Protein AF-A0A9Q9I0Q2-F1 (afdb_monomer_lite)

Structure (mmCIF, N/CA/C/O backbone):
data_AF-A0A9Q9I0Q2-F1
#
_entry.id   AF-A0A9Q9I0Q2-F1
#
loop_
_atom_site.group_PDB
_atom_site.id
_atom_site.type_symbol
_atom_site.label_atom_id
_atom_site.label_alt_id
_atom_site.label_comp_id
_atom_site.label_asym_id
_atom_site.label_entity_id
_atom_site.label_seq_id
_atom_site.pdbx_PDB_ins_code
_atom_site.Cartn_x
_atom_site.Cartn_y
_atom_site.Cartn_z
_atom_site.occupancy
_atom_site.B_iso_or_equiv
_atom_site.auth_seq_id
_atom_site.auth_comp_id
_atom_site.auth_asym_id
_atom_site.auth_atom_id
_atom_site.pdbx_PDB_model_num
ATOM 1 N N . MET A 1 1 ? 4.842 -18.298 -15.351 1.00 57.03 1 MET A N 1
ATOM 2 C CA . MET A 1 1 ? 4.291 -18.241 -13.976 1.00 57.03 1 MET A CA 1
ATOM 3 C C . MET A 1 1 ? 4.442 -16.810 -13.476 1.00 57.03 1 MET A C 1
ATOM 5 O O . MET A 1 1 ? 5.465 -16.212 -13.787 1.00 57.03 1 MET A O 1
ATOM 9 N N . ARG A 1 2 ? 3.442 -16.231 -12.791 1.00 76.50 2 ARG A N 1
ATOM 10 C CA . ARG A 1 2 ? 3.609 -14.903 -12.161 1.00 76.50 2 ARG A CA 1
ATOM 11 C C . ARG A 1 2 ? 4.652 -15.011 -11.047 1.00 76.50 2 ARG A C 1
ATOM 13 O O . ARG A 1 2 ? 4.673 -16.031 -10.360 1.00 76.50 2 ARG A O 1
ATOM 20 N N . LYS A 1 3 ? 5.498 -13.986 -10.894 1.00 91.19 3 LYS A N 1
ATOM 21 C CA . LYS A 1 3 ? 6.438 -13.881 -9.767 1.00 91.19 3 LYS A CA 1
ATOM 22 C C . LYS A 1 3 ? 5.628 -13.960 -8.468 1.00 91.19 3 LYS A C 1
ATOM 24 O O . LYS A 1 3 ? 4.573 -13.330 -8.373 1.00 91.19 3 LYS A O 1
ATOM 29 N N . GLN A 1 4 ? 6.113 -14.753 -7.520 1.00 93.31 4 GLN A N 1
ATOM 30 C CA . GLN A 1 4 ? 5.549 -14.907 -6.180 1.00 93.31 4 GLN A CA 1
ATOM 31 C C . GLN A 1 4 ? 6.566 -14.397 -5.162 1.00 93.31 4 GLN A C 1
ATOM 33 O O . GLN A 1 4 ? 7.770 -14.448 -5.425 1.00 93.31 4 GLN A O 1
ATOM 38 N N . ASP A 1 5 ? 6.081 -13.923 -4.027 1.00 95.50 5 ASP A N 1
ATOM 39 C CA . ASP A 1 5 ? 6.888 -13.521 -2.880 1.00 95.50 5 ASP A CA 1
ATOM 40 C C . ASP A 1 5 ? 6.162 -13.885 -1.579 1.00 95.50 5 ASP A C 1
ATOM 42 O O . ASP A 1 5 ? 4.994 -14.283 -1.601 1.00 95.50 5 ASP A O 1
ATOM 46 N N . ARG A 1 6 ? 6.855 -13.753 -0.448 1.00 96.19 6 ARG A N 1
ATOM 47 C CA . ARG A 1 6 ? 6.285 -14.002 0.874 1.00 96.19 6 ARG A CA 1
ATOM 48 C C . ARG A 1 6 ? 6.742 -12.945 1.869 1.00 96.19 6 ARG A C 1
ATOM 50 O O . ARG A 1 6 ? 7.938 -12.792 2.110 1.00 96.19 6 ARG A O 1
ATOM 57 N N . LEU A 1 7 ? 5.792 -12.264 2.508 1.00 96.69 7 LEU A N 1
ATOM 58 C CA . LEU A 1 7 ? 6.070 -11.229 3.506 1.00 96.69 7 LEU A CA 1
ATOM 59 C C . LEU A 1 7 ? 5.149 -11.392 4.720 1.00 96.69 7 LEU A C 1
ATOM 61 O O . LEU A 1 7 ? 3.954 -11.616 4.578 1.00 96.69 7 LEU A O 1
ATOM 65 N N . LEU A 1 8 ? 5.720 -11.313 5.928 1.00 95.62 8 LEU A N 1
ATOM 66 C CA . LEU A 1 8 ? 4.997 -11.487 7.201 1.00 95.62 8 LEU A CA 1
ATOM 67 C C . LEU A 1 8 ? 4.159 -12.781 7.285 1.00 95.62 8 LEU A C 1
ATOM 69 O O . LEU A 1 8 ? 3.145 -12.837 7.971 1.00 95.62 8 LEU A O 1
ATOM 73 N N . GLY A 1 9 ? 4.604 -13.840 6.604 1.00 94.94 9 GLY A N 1
ATOM 74 C CA . GLY A 1 9 ? 3.936 -15.143 6.596 1.00 94.94 9 GLY A CA 1
ATOM 75 C C . GLY A 1 9 ? 2.872 -15.315 5.511 1.00 94.94 9 GLY A C 1
ATOM 76 O O . GLY A 1 9 ? 2.485 -16.460 5.277 1.00 94.94 9 GLY A O 1
ATOM 77 N N . GLU A 1 10 ? 2.492 -14.244 4.813 1.00 96.94 10 GLU A N 1
ATOM 78 C CA . GLU A 1 10 ? 1.520 -14.227 3.717 1.00 96.94 10 GLU A CA 1
ATOM 79 C C . GLU A 1 10 ? 2.211 -14.384 2.361 1.00 96.94 10 GLU A C 1
ATOM 81 O O . GLU A 1 10 ? 3.231 -13.741 2.099 1.00 96.94 10 GLU A O 1
ATOM 86 N N . ASP A 1 11 ? 1.637 -15.215 1.493 1.00 97.38 11 ASP A N 1
ATOM 87 C CA . ASP A 1 11 ? 2.078 -15.348 0.106 1.00 97.38 11 ASP A CA 1
ATOM 88 C C . ASP A 1 11 ? 1.411 -14.274 -0.762 1.00 97.38 11 ASP A C 1
ATOM 90 O O . ASP A 1 11 ? 0.223 -13.972 -0.603 1.00 97.38 11 ASP A O 1
ATOM 94 N N . CYS A 1 12 ? 2.160 -13.718 -1.712 1.00 97.81 12 CYS A N 1
ATOM 95 C CA . CYS A 1 12 ? 1.640 -12.737 -2.652 1.00 97.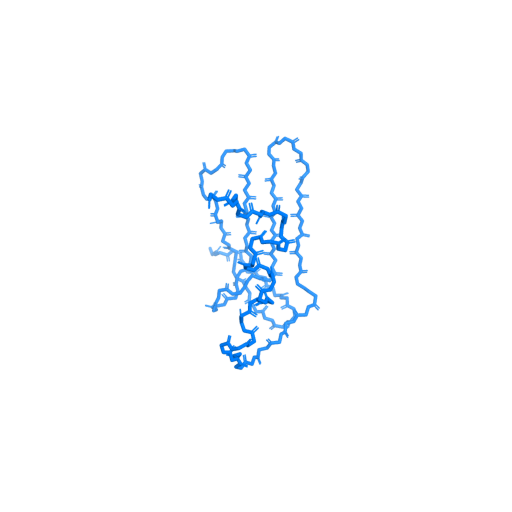81 12 CYS A CA 1
ATOM 96 C C . CYS A 1 12 ? 2.153 -12.957 -4.075 1.00 97.81 12 CYS A C 1
ATOM 98 O O . CYS A 1 12 ? 3.282 -13.392 -4.303 1.00 97.81 12 CYS A O 1
ATOM 100 N N . ALA A 1 13 ? 1.311 -12.609 -5.047 1.00 98.19 13 ALA A N 1
ATOM 101 C CA . ALA A 1 13 ? 1.640 -12.647 -6.464 1.00 98.19 13 ALA A CA 1
ATOM 102 C C . ALA A 1 13 ? 1.818 -11.228 -7.004 1.00 98.19 13 ALA A C 1
ATOM 104 O O . ALA A 1 13 ? 1.100 -10.313 -6.608 1.00 98.19 13 ALA A O 1
ATOM 105 N N . TRP A 1 14 ? 2.740 -11.053 -7.946 1.00 97.69 14 TRP A N 1
ATOM 106 C CA . TRP A 1 14 ? 3.015 -9.747 -8.540 1.00 97.69 14 TRP A CA 1
ATOM 107 C C . TRP A 1 14 ? 2.053 -9.390 -9.679 1.00 97.69 14 TRP A C 1
ATOM 109 O O . TRP A 1 14 ? 1.791 -10.205 -10.573 1.00 97.69 14 TRP A O 1
ATOM 119 N N . TYR A 1 15 ? 1.591 -8.139 -9.675 1.00 96.62 15 TYR A N 1
ATOM 120 C CA . TYR A 1 15 ? 0.676 -7.558 -10.654 1.00 96.62 15 TYR A CA 1
ATOM 121 C C . TYR A 1 15 ? 1.163 -6.187 -11.113 1.00 96.62 15 TYR A C 1
ATOM 123 O O . TYR A 1 15 ? 1.480 -5.336 -10.285 1.00 96.62 15 TYR A O 1
ATOM 131 N N . ASN A 1 16 ? 1.141 -5.953 -12.427 1.00 95.38 16 ASN A N 1
ATOM 132 C CA . ASN A 1 16 ? 1.261 -4.605 -12.973 1.00 95.38 16 ASN A CA 1
ATOM 133 C C . ASN A 1 16 ? -0.089 -3.895 -12.837 1.00 95.38 16 ASN A C 1
ATOM 135 O O . ASN A 1 16 ? -1.089 -4.358 -13.392 1.00 95.38 16 ASN A O 1
ATOM 139 N N . ARG A 1 17 ? -0.127 -2.802 -12.074 1.00 95.19 17 ARG A N 1
ATOM 140 C CA . ARG A 1 17 ? -1.340 -2.004 -11.836 1.00 95.19 17 ARG A CA 1
ATOM 141 C C . ARG A 1 17 ? -1.521 -0.880 -12.841 1.00 95.19 17 ARG A C 1
ATOM 143 O O . ARG A 1 17 ? -2.610 -0.323 -12.929 1.00 95.19 17 ARG A O 1
ATOM 150 N N . THR A 1 18 ? -0.476 -0.581 -13.596 1.00 94.75 18 THR A N 1
ATOM 151 C CA . THR A 1 18 ? -0.438 0.451 -14.627 1.00 94.75 18 THR A CA 1
ATOM 152 C C . THR A 1 18 ? 0.130 -0.154 -15.913 1.00 94.75 18 THR A C 1
ATOM 154 O O . THR A 1 18 ? 1.213 0.244 -16.357 1.00 94.75 18 THR A O 1
ATOM 157 N N . PRO A 1 19 ? -0.537 -1.174 -16.492 1.00 93.19 19 PRO A N 1
ATOM 158 C CA . PRO A 1 19 ? -0.128 -1.688 -17.791 1.00 93.19 19 PRO A CA 1
ATOM 159 C C . PRO A 1 19 ? -0.149 -0.551 -18.819 1.00 93.19 19 PRO A C 1
ATOM 161 O O . PRO A 1 19 ? -0.967 0.362 -18.722 1.00 93.19 19 PRO A O 1
ATOM 164 N N . ASP A 1 20 ? 0.788 -0.597 -19.764 1.00 92.00 20 ASP A N 1
ATOM 165 C CA . ASP A 1 20 ? 0.927 0.366 -20.867 1.00 92.00 20 ASP A CA 1
ATOM 166 C C . ASP A 1 20 ? 1.261 1.813 -20.455 1.00 92.00 20 ASP A C 1
ATOM 168 O O . ASP A 1 20 ? 1.314 2.709 -21.299 1.00 92.00 20 ASP A O 1
ATOM 172 N N . SER A 1 21 ? 1.543 2.053 -19.173 1.00 91.31 21 SER A N 1
ATOM 173 C CA . SER A 1 21 ? 2.047 3.343 -18.705 1.00 91.31 21 SER A CA 1
ATOM 174 C C . SER A 1 21 ? 3.505 3.541 -19.135 1.00 91.31 21 SER A C 1
ATOM 176 O O . SER A 1 21 ? 4.353 2.682 -18.890 1.00 91.31 21 SER A O 1
ATOM 178 N N . ALA A 1 22 ? 3.788 4.668 -19.794 1.00 86.38 22 ALA A N 1
ATOM 179 C CA . ALA A 1 22 ? 5.088 4.940 -20.413 1.00 86.38 22 ALA A CA 1
ATOM 180 C C . ALA A 1 22 ? 6.102 5.584 -19.454 1.00 86.38 22 ALA A C 1
ATOM 182 O O . ALA A 1 22 ? 7.264 5.189 -19.429 1.00 86.38 22 ALA A O 1
ATOM 183 N N . ASP A 1 23 ? 5.653 6.547 -18.647 1.00 89.38 23 ASP A N 1
ATOM 184 C CA . ASP A 1 23 ? 6.548 7.445 -17.899 1.00 89.38 23 ASP A CA 1
ATOM 185 C C . ASP A 1 23 ? 6.571 7.184 -16.390 1.00 89.38 23 ASP A C 1
ATOM 187 O O . ASP A 1 23 ? 7.292 7.848 -15.650 1.00 89.38 23 ASP A O 1
ATOM 191 N N . ALA A 1 24 ? 5.772 6.236 -15.914 1.00 92.25 24 ALA A N 1
ATOM 192 C CA . ALA A 1 24 ? 5.742 5.807 -14.523 1.00 92.25 24 ALA A CA 1
ATOM 193 C C . ALA A 1 24 ? 5.048 4.454 -14.419 1.00 92.25 24 ALA A C 1
ATOM 195 O O . ALA A 1 24 ? 4.352 4.034 -15.347 1.00 92.25 24 ALA A O 1
ATOM 196 N N . GLY A 1 25 ? 5.145 3.806 -13.268 1.00 94.56 25 GLY A N 1
ATOM 197 C CA . GLY A 1 25 ? 4.224 2.725 -12.984 1.00 94.56 25 GLY A CA 1
ATOM 198 C C . GLY A 1 25 ? 4.289 2.161 -11.584 1.00 94.56 25 GLY A C 1
ATOM 199 O O . GLY A 1 25 ? 5.028 2.639 -10.723 1.00 94.56 25 GLY A O 1
ATOM 200 N N . LEU A 1 26 ? 3.435 1.161 -11.383 1.00 95.75 26 LEU A N 1
ATOM 201 C CA . LEU A 1 26 ? 3.209 0.492 -10.116 1.00 95.75 26 LEU A CA 1
ATOM 202 C C . LEU A 1 26 ? 3.118 -1.025 -10.315 1.00 95.75 26 LEU A C 1
ATOM 204 O O . LEU A 1 26 ? 2.217 -1.539 -10.987 1.00 95.75 26 LEU A O 1
ATOM 208 N N . MET A 1 27 ? 4.027 -1.741 -9.662 1.00 96.88 27 MET A N 1
ATOM 209 C CA . MET A 1 27 ? 3.967 -3.182 -9.466 1.00 96.88 27 MET A CA 1
ATOM 210 C C . MET A 1 27 ? 3.561 -3.451 -8.020 1.00 96.88 27 MET A C 1
ATOM 212 O O . MET A 1 27 ? 4.147 -2.889 -7.101 1.00 96.88 27 MET A O 1
ATOM 216 N N . GLN A 1 28 ? 2.583 -4.329 -7.809 1.00 97.81 28 GLN A N 1
ATOM 217 C CA . GLN A 1 28 ? 2.147 -4.708 -6.464 1.00 97.81 28 GLN A CA 1
ATOM 218 C C . GLN A 1 28 ? 2.231 -6.209 -6.255 1.00 97.81 28 GLN A C 1
ATOM 220 O O . GLN A 1 28 ? 1.785 -6.981 -7.108 1.00 97.81 28 GLN A O 1
ATOM 225 N N . CYS A 1 29 ? 2.734 -6.617 -5.095 1.00 98.19 29 CYS A N 1
ATOM 226 C CA . CYS A 1 29 ? 2.616 -7.984 -4.612 1.00 98.19 29 CYS A CA 1
ATOM 227 C C . CYS A 1 29 ? 1.348 -8.106 -3.764 1.00 98.19 29 CYS A C 1
ATOM 229 O O . CYS A 1 29 ? 1.301 -7.597 -2.645 1.00 98.19 29 CYS A O 1
ATOM 231 N N . LEU A 1 30 ? 0.315 -8.754 -4.306 1.00 98.06 30 LEU A N 1
ATOM 232 C CA . LEU A 1 30 ? -0.999 -8.875 -3.672 1.00 98.06 30 LEU A CA 1
ATOM 233 C C . LEU A 1 30 ? -1.218 -10.278 -3.106 1.00 98.06 30 LEU A C 1
ATOM 235 O O . LEU A 1 30 ? -0.944 -11.268 -3.794 1.00 98.06 30 LEU A O 1
ATOM 239 N N . THR A 1 31 ? -1.760 -10.360 -1.892 1.00 97.50 31 THR A N 1
ATOM 240 C CA . THR A 1 31 ? -2.302 -11.606 -1.332 1.00 97.50 31 THR A CA 1
ATOM 241 C C . THR A 1 31 ? -3.466 -12.133 -2.181 1.00 97.50 31 THR A C 1
ATOM 243 O O . THR A 1 31 ? -3.998 -11.437 -3.052 1.00 97.50 31 THR A O 1
ATOM 246 N N . SER A 1 32 ? -3.905 -13.369 -1.925 1.00 96.06 32 SER A N 1
ATOM 247 C CA . SER A 1 32 ? -5.037 -13.980 -2.642 1.00 96.06 32 SER A CA 1
ATOM 248 C C . SER A 1 32 ? -6.352 -13.200 -2.502 1.00 96.06 32 SER A C 1
ATOM 250 O O . SER A 1 32 ? -7.189 -13.262 -3.400 1.00 96.06 32 SER A O 1
ATOM 252 N N . ASP A 1 33 ? -6.514 -12.447 -1.413 1.00 95.62 33 ASP A N 1
ATOM 253 C CA . ASP A 1 33 ? -7.651 -11.566 -1.138 1.00 95.62 33 ASP A CA 1
ATOM 254 C C . ASP A 1 33 ? -7.411 -10.093 -1.517 1.00 95.62 33 ASP A C 1
ATOM 256 O O . ASP A 1 33 ? -8.272 -9.247 -1.288 1.00 95.62 33 ASP A O 1
ATOM 260 N N . GLY A 1 34 ? -6.276 -9.785 -2.154 1.00 95.69 34 GLY A N 1
ATOM 261 C CA . GLY A 1 34 ? -6.023 -8.488 -2.783 1.00 95.69 34 GLY A CA 1
ATOM 262 C C . GLY A 1 34 ? -5.342 -7.437 -1.903 1.00 95.69 34 GLY A C 1
ATOM 263 O O . GLY A 1 34 ? -5.307 -6.272 -2.296 1.00 95.69 34 GLY A O 1
ATOM 264 N N . ILE A 1 35 ? -4.784 -7.815 -0.751 1.00 96.00 35 ILE A N 1
ATOM 265 C CA . ILE A 1 35 ? -4.043 -6.904 0.130 1.00 96.00 35 ILE A CA 1
ATOM 266 C C . ILE A 1 35 ? -2.619 -6.712 -0.425 1.00 96.00 35 ILE A C 1
ATOM 268 O O . ILE A 1 35 ? -1.916 -7.707 -0.623 1.00 96.00 35 ILE A O 1
ATOM 272 N N . PRO A 1 36 ? -2.160 -5.471 -0.674 1.00 97.06 36 PRO A N 1
ATOM 273 C CA . PRO A 1 36 ? -0.787 -5.213 -1.092 1.00 97.06 36 PRO A CA 1
ATOM 274 C C . PRO A 1 36 ? 0.187 -5.391 0.073 1.00 97.06 36 PRO A C 1
ATOM 276 O O . PRO A 1 36 ? 0.053 -4.761 1.120 1.00 97.06 36 PRO A O 1
ATOM 279 N N . LEU A 1 37 ? 1.181 -6.260 -0.116 1.00 98.12 37 LEU A N 1
ATOM 280 C CA . LEU A 1 37 ? 2.278 -6.456 0.834 1.00 98.12 37 LEU A CA 1
ATOM 281 C C . LEU A 1 37 ? 3.509 -5.620 0.463 1.00 98.12 37 LEU A C 1
ATOM 283 O O . LEU A 1 37 ? 4.257 -5.184 1.342 1.00 98.12 37 LEU A O 1
ATOM 287 N N . ILE A 1 38 ? 3.728 -5.433 -0.841 1.00 98.25 38 ILE A N 1
ATOM 288 C CA . ILE A 1 38 ? 4.856 -4.694 -1.408 1.00 98.25 38 ILE A CA 1
ATOM 289 C C . ILE A 1 38 ? 4.351 -3.869 -2.586 1.00 98.25 38 ILE A C 1
ATOM 291 O O . ILE A 1 38 ? 3.725 -4.435 -3.486 1.00 98.25 38 ILE A O 1
ATOM 295 N N . ASP A 1 39 ? 4.703 -2.588 -2.596 1.00 97.88 39 ASP A N 1
ATOM 296 C CA . ASP A 1 39 ? 4.517 -1.688 -3.728 1.00 97.88 39 ASP A CA 1
ATOM 297 C C . ASP A 1 39 ? 5.888 -1.279 -4.272 1.00 97.88 39 ASP A C 1
ATOM 299 O O . ASP A 1 39 ? 6.748 -0.804 -3.530 1.00 97.88 39 ASP A O 1
ATOM 303 N N . GLU A 1 40 ? 6.097 -1.479 -5.570 1.00 96.62 40 GLU A N 1
ATOM 304 C CA . GLU A 1 40 ? 7.261 -0.997 -6.312 1.00 96.62 40 GLU A CA 1
ATOM 305 C C . GLU A 1 40 ? 6.788 0.064 -7.307 1.00 96.62 40 GLU A C 1
ATOM 307 O O . GLU A 1 40 ? 6.066 -0.231 -8.266 1.00 96.62 40 GLU A O 1
ATOM 312 N N . HIS A 1 41 ? 7.199 1.303 -7.061 1.00 95.56 41 HIS A N 1
ATOM 313 C CA . HIS A 1 41 ? 6.930 2.453 -7.906 1.00 95.56 41 HIS A CA 1
ATOM 314 C C . HIS A 1 41 ? 8.168 2.786 -8.727 1.00 95.56 41 HIS A C 1
ATOM 316 O O . HIS A 1 41 ? 9.291 2.733 -8.226 1.00 95.56 41 HIS A O 1
ATOM 322 N N . TRP A 1 42 ? 7.967 3.194 -9.973 1.00 92.25 42 TRP A N 1
ATOM 323 C CA . TRP A 1 42 ? 9.031 3.790 -10.773 1.00 92.25 42 TRP A CA 1
ATOM 324 C C . TRP A 1 42 ? 8.528 5.013 -11.529 1.00 92.25 42 TRP A C 1
ATOM 326 O O . TRP A 1 42 ? 7.341 5.134 -11.839 1.00 92.25 42 TRP A O 1
ATOM 336 N N . SER A 1 43 ? 9.465 5.901 -11.844 1.00 90.56 43 SER A N 1
ATOM 337 C CA . SER A 1 43 ? 9.279 7.065 -12.701 1.00 90.56 43 SER A CA 1
ATOM 338 C C . SER A 1 43 ? 10.318 7.018 -13.817 1.00 90.56 43 SER A C 1
ATOM 340 O O . SER A 1 43 ? 11.456 6.620 -13.594 1.00 90.56 43 SER A O 1
ATOM 342 N N . GLY A 1 44 ? 9.948 7.440 -15.022 1.00 85.56 44 GLY A N 1
ATOM 343 C CA . GLY A 1 44 ? 10.887 7.636 -16.129 1.00 85.56 44 GLY A CA 1
ATOM 344 C C . GLY A 1 44 ? 11.823 8.831 -15.916 1.00 85.56 44 GLY A C 1
ATOM 345 O O . GLY A 1 44 ? 12.816 8.967 -16.625 1.00 85.56 44 GLY A O 1
ATOM 346 N N . TRP A 1 45 ? 11.522 9.684 -14.932 1.00 85.00 45 TRP A N 1
ATOM 347 C CA . TRP A 1 45 ? 12.201 10.958 -14.682 1.00 85.00 45 TRP A CA 1
ATOM 348 C C . TRP A 1 45 ? 12.913 11.019 -13.324 1.00 85.00 45 TRP A C 1
ATOM 350 O O . TRP A 1 45 ? 13.402 12.080 -12.939 1.00 85.00 45 TRP A O 1
ATOM 360 N N . GLY A 1 46 ? 12.958 9.916 -12.576 1.00 84.06 46 GLY A N 1
ATOM 361 C CA . GLY A 1 46 ? 13.550 9.878 -11.242 1.00 84.06 46 GLY A CA 1
ATOM 362 C C . GLY A 1 46 ? 13.715 8.462 -10.705 1.00 84.06 46 GLY A C 1
ATOM 363 O O . GLY A 1 46 ? 13.465 7.487 -11.412 1.00 84.06 46 GLY A O 1
ATOM 364 N N . ASP A 1 47 ? 14.138 8.363 -9.448 1.00 85.19 47 ASP A N 1
ATOM 365 C CA . ASP A 1 47 ? 14.329 7.077 -8.782 1.00 85.19 47 ASP A CA 1
ATOM 366 C C . ASP A 1 47 ? 12.990 6.393 -8.474 1.00 85.19 47 ASP A C 1
ATOM 368 O O . ASP A 1 47 ? 11.938 7.028 -8.363 1.00 85.19 47 ASP A O 1
ATOM 372 N N . GLY A 1 48 ? 13.036 5.068 -8.358 1.00 89.50 48 GLY A N 1
ATOM 373 C CA . GLY A 1 48 ? 11.907 4.275 -7.889 1.00 89.50 48 GLY A CA 1
ATOM 374 C C . GLY A 1 48 ? 11.818 4.240 -6.366 1.00 89.50 48 GLY A C 1
ATOM 375 O O . GLY A 1 48 ? 12.811 4.417 -5.660 1.00 89.50 48 GLY A O 1
ATOM 376 N N . GLU A 1 49 ? 10.626 3.940 -5.865 1.00 94.62 49 GLU A N 1
ATOM 377 C CA . GLU A 1 49 ? 10.360 3.757 -4.440 1.00 94.62 49 GLU A CA 1
ATOM 378 C C . GLU A 1 49 ? 9.816 2.353 -4.192 1.00 94.62 49 GLU A C 1
ATOM 380 O O . GLU A 1 49 ? 9.052 1.812 -4.994 1.00 94.62 49 GLU A O 1
ATOM 385 N N . ILE A 1 50 ? 10.211 1.752 -3.068 1.00 96.12 50 ILE A N 1
ATOM 386 C CA . ILE A 1 50 ? 9.709 0.444 -2.649 1.00 96.12 50 ILE A CA 1
ATOM 387 C C . ILE A 1 50 ? 9.133 0.567 -1.248 1.00 96.12 50 ILE A C 1
ATOM 389 O O . ILE A 1 50 ? 9.859 0.838 -0.289 1.00 96.12 50 ILE A O 1
ATOM 393 N N . PHE A 1 51 ? 7.841 0.291 -1.122 1.00 97.38 51 PHE A N 1
ATOM 394 C CA . PHE A 1 51 ? 7.139 0.252 0.152 1.00 97.38 51 PHE A CA 1
ATOM 395 C C . PHE A 1 51 ? 6.837 -1.195 0.521 1.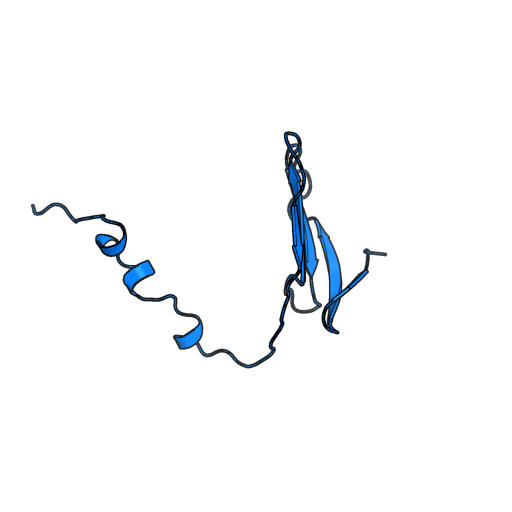00 97.38 51 PHE A C 1
ATOM 397 O O . PHE A 1 51 ? 6.338 -1.969 -0.291 1.00 97.38 51 PHE A O 1
ATOM 404 N N . LYS A 1 52 ? 7.149 -1.574 1.761 1.00 97.94 52 LYS A N 1
ATOM 405 C CA . LYS A 1 52 ? 6.826 -2.888 2.326 1.00 97.94 52 LYS A CA 1
ATOM 406 C C . LYS A 1 52 ? 6.026 -2.686 3.593 1.00 97.94 52 LYS A C 1
ATOM 408 O O . LYS A 1 52 ? 6.386 -1.843 4.417 1.00 97.94 52 LYS A O 1
ATOM 413 N N . ILE A 1 53 ? 4.981 -3.482 3.775 1.00 97.56 53 ILE A N 1
ATOM 414 C CA . ILE A 1 53 ? 4.253 -3.454 5.037 1.00 97.56 53 ILE A CA 1
ATOM 415 C C . ILE A 1 53 ? 5.154 -3.939 6.179 1.00 97.56 53 ILE A C 1
ATOM 417 O O . ILE A 1 53 ? 5.972 -4.846 6.018 1.00 97.56 53 ILE A O 1
ATOM 421 N N . VAL A 1 54 ? 4.984 -3.335 7.350 1.00 97.88 54 VAL A N 1
ATOM 422 C CA . VAL A 1 54 ? 5.738 -3.693 8.563 1.00 97.88 54 VAL A CA 1
ATOM 423 C C . VAL A 1 54 ? 4.910 -4.520 9.547 1.00 97.88 54 VAL A C 1
ATOM 425 O O . VAL A 1 54 ? 5.465 -5.174 10.424 1.00 97.88 54 VAL A O 1
ATOM 428 N N . ALA A 1 55 ? 3.585 -4.516 9.390 1.00 96.81 55 ALA A N 1
ATOM 429 C CA . ALA A 1 55 ? 2.645 -5.293 10.184 1.00 96.81 55 ALA A CA 1
ATOM 430 C C . ALA A 1 55 ? 1.383 -5.596 9.362 1.00 96.81 55 ALA A C 1
ATOM 432 O O . ALA A 1 55 ? 0.979 -4.788 8.526 1.00 96.81 55 ALA A O 1
ATOM 433 N N . LEU A 1 56 ? 0.747 -6.737 9.638 1.00 95.50 56 LEU A N 1
ATOM 434 C CA . LEU A 1 56 ? -0.561 -7.111 9.101 1.00 95.50 56 LEU A CA 1
ATOM 435 C C . LEU A 1 56 ? -1.395 -7.757 10.208 1.00 95.50 56 LEU A C 1
ATOM 437 O O . LEU A 1 56 ? -0.932 -8.681 10.873 1.00 95.50 56 LEU A O 1
ATOM 441 N N . THR A 1 57 ? -2.639 -7.309 10.362 1.00 94.81 57 THR A N 1
ATOM 442 C CA . THR A 1 57 ? -3.599 -7.897 11.302 1.00 94.81 57 THR A CA 1
ATOM 443 C C . THR A 1 57 ? -4.880 -8.239 10.558 1.00 94.81 57 THR A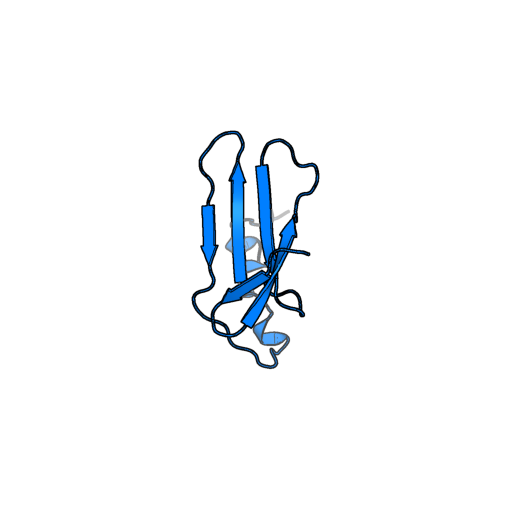 C 1
ATOM 445 O O . THR A 1 57 ? -5.540 -7.353 10.022 1.00 94.81 57 THR A O 1
ATOM 448 N N . ARG A 1 58 ? -5.263 -9.521 10.556 1.00 93.56 58 ARG A N 1
ATOM 449 C CA . ARG A 1 58 ? -6.519 -9.994 9.960 1.00 93.56 58 ARG A CA 1
ATOM 450 C C . ARG A 1 58 ? -7.588 -10.145 11.036 1.00 93.56 58 ARG A C 1
ATOM 452 O O . ARG A 1 58 ? -7.471 -10.992 11.918 1.00 93.56 58 ARG A O 1
ATOM 459 N N . ARG A 1 59 ? -8.641 -9.337 10.953 1.00 95.00 59 ARG A N 1
ATOM 460 C CA . ARG A 1 59 ? -9.832 -9.447 11.802 1.00 95.00 59 ARG A CA 1
ATOM 461 C C . ARG A 1 59 ? -11.042 -8.807 11.121 1.00 95.00 59 ARG A C 1
ATOM 463 O O . ARG A 1 59 ? -10.850 -7.985 10.227 1.00 95.00 59 ARG A O 1
ATOM 470 N N . PRO A 1 60 ? -12.271 -9.119 11.558 1.00 93.94 60 PRO A N 1
ATOM 471 C CA . PRO A 1 60 ? -13.432 -8.316 11.207 1.00 93.94 60 PRO A CA 1
ATOM 472 C C . PRO A 1 60 ? -13.213 -6.845 11.592 1.00 93.94 60 PRO A C 1
ATOM 474 O O . PRO A 1 60 ? -12.707 -6.543 12.679 1.00 93.94 60 PRO A O 1
ATOM 477 N N . VAL A 1 61 ? -13.598 -5.945 10.692 1.00 92.12 61 VAL A N 1
ATOM 478 C CA . VAL A 1 61 ? -13.553 -4.491 10.880 1.00 92.12 61 VAL A CA 1
ATOM 479 C C . VAL A 1 61 ? -14.990 -3.986 10.824 1.00 92.12 61 VAL A C 1
ATOM 481 O O . VAL A 1 61 ? -15.742 -4.359 9.921 1.00 92.12 61 VAL A O 1
ATOM 484 N N . SER A 1 62 ? -15.405 -3.194 11.813 1.00 94.31 62 SER A N 1
ATOM 485 C CA . SER A 1 62 ? -16.745 -2.603 11.817 1.00 94.31 62 SER A CA 1
ATOM 486 C C . SER A 1 62 ? -16.815 -1.415 10.858 1.00 94.31 62 SER A C 1
ATOM 488 O O . SER A 1 62 ? -15.805 -0.791 10.537 1.00 94.31 62 SER A O 1
ATOM 490 N N . MET A 1 63 ? -18.025 -1.060 10.420 1.00 90.69 63 MET A N 1
ATOM 491 C CA . MET A 1 63 ? -18.219 0.143 9.601 1.00 90.69 63 MET A CA 1
ATOM 492 C C . MET A 1 63 ? -17.754 1.411 10.321 1.00 90.69 63 MET A C 1
ATOM 494 O O . MET A 1 63 ? -17.179 2.282 9.678 1.00 90.69 63 MET A O 1
ATOM 498 N N . ASP A 1 64 ? -17.960 1.495 11.636 1.00 89.88 64 ASP A N 1
ATOM 499 C CA . ASP A 1 64 ? -17.558 2.654 12.439 1.00 89.88 64 ASP A CA 1
ATOM 500 C C . ASP A 1 64 ? -16.034 2.822 12.494 1.00 89.88 64 ASP A C 1
ATOM 502 O O . ASP A 1 64 ? -15.546 3.944 12.545 1.00 89.88 64 ASP A O 1
ATOM 506 N N . GLU A 1 65 ? -15.274 1.725 12.433 1.00 91.62 65 GLU A N 1
ATOM 507 C CA . GLU A 1 65 ? -13.810 1.776 12.363 1.00 91.62 65 GLU A CA 1
ATOM 508 C C . GLU A 1 65 ? -13.303 2.181 10.970 1.00 91.62 65 GLU A C 1
ATOM 510 O O . GLU A 1 65 ? -12.250 2.801 10.847 1.00 91.62 65 GLU A O 1
ATOM 515 N N . MET A 1 66 ? -14.052 1.851 9.912 1.00 90.69 66 MET A N 1
ATOM 516 C CA . MET A 1 66 ? -13.710 2.255 8.543 1.00 90.69 66 MET A CA 1
ATOM 517 C C . MET A 1 66 ? -14.053 3.716 8.241 1.00 90.69 66 MET A C 1
ATOM 519 O O . MET A 1 66 ? -13.597 4.243 7.225 1.00 90.69 66 MET A O 1
ATOM 523 N N . GLN A 1 67 ? -14.868 4.375 9.072 1.00 91.00 67 GLN A N 1
ATOM 524 C CA . GLN A 1 67 ? -15.178 5.783 8.865 1.00 91.00 67 GLN A CA 1
ATOM 525 C C . GLN A 1 67 ? -13.967 6.646 9.228 1.00 91.00 67 GLN A C 1
ATOM 527 O O . GLN A 1 67 ? -13.445 6.538 10.341 1.00 91.00 67 GLN A O 1
ATOM 532 N N . PRO A 1 68 ? -13.518 7.531 8.320 1.00 90.06 68 PRO A N 1
ATOM 533 C CA . PRO A 1 68 ? -12.509 8.505 8.685 1.00 90.06 68 PRO A CA 1
ATOM 534 C C . PRO A 1 68 ? -13.055 9.431 9.784 1.00 90.06 68 PRO A C 1
ATOM 536 O O . PRO A 1 68 ? -14.275 9.605 9.899 1.00 90.06 68 PRO A O 1
ATOM 539 N N . PRO A 1 69 ? -12.169 10.070 10.566 1.00 90.25 69 PRO A N 1
ATOM 540 C CA . PRO A 1 69 ? -12.550 11.158 11.454 1.00 90.25 69 PRO A CA 1
ATOM 541 C C . PRO A 1 69 ? -13.465 12.165 10.744 1.00 90.25 69 PRO A C 1
ATOM 543 O O . PRO A 1 69 ? -13.238 12.533 9.591 1.00 90.25 69 PRO A O 1
ATOM 546 N N . ARG A 1 70 ? -14.549 12.573 11.413 1.00 87.00 70 ARG A N 1
ATOM 547 C CA . ARG A 1 70 ? -15.605 13.391 10.793 1.00 87.00 70 ARG A CA 1
ATOM 548 C C . ARG A 1 70 ? -15.070 14.711 10.238 1.00 87.00 70 ARG A C 1
ATOM 550 O O . ARG A 1 70 ? -15.506 15.148 9.177 1.00 87.00 70 ARG A O 1
ATOM 557 N N . ASP A 1 71 ? -14.121 15.312 10.939 1.00 90.00 71 ASP A N 1
ATOM 558 C CA . ASP A 1 71 ? -13.436 16.540 10.548 1.00 90.00 71 ASP A CA 1
ATOM 559 C C . ASP A 1 71 ? -12.716 16.412 9.197 1.00 90.00 71 ASP A C 1
ATOM 561 O 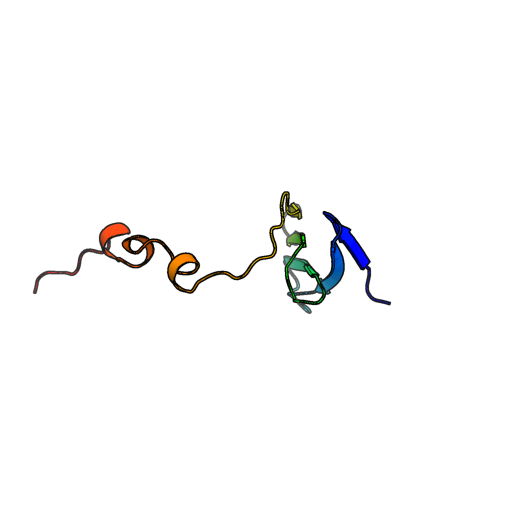O . ASP A 1 71 ? -12.674 17.383 8.447 1.00 90.00 71 ASP A O 1
ATOM 565 N N . TYR A 1 72 ? -12.265 15.219 8.794 1.00 90.38 72 TYR A N 1
ATOM 566 C CA . TYR A 1 72 ? -11.686 15.013 7.459 1.00 90.38 72 TYR A CA 1
ATOM 567 C C . TYR A 1 72 ? -12.702 15.260 6.340 1.00 90.38 72 TYR A C 1
ATOM 569 O O . TYR A 1 72 ? -12.315 15.606 5.225 1.00 90.38 72 TYR A O 1
ATOM 577 N N . LEU A 1 73 ? -13.996 15.111 6.625 1.00 89.06 73 LEU A N 1
ATOM 578 C CA . LEU A 1 73 ? -15.081 15.331 5.671 1.00 89.06 73 LEU A CA 1
ATOM 579 C C . LEU A 1 73 ? -15.728 16.715 5.817 1.00 89.06 73 LEU A C 1
ATOM 581 O O . LEU A 1 73 ? -16.615 17.057 5.034 1.00 89.06 73 LEU A O 1
ATOM 585 N N . GLU A 1 74 ? -15.316 17.519 6.800 1.00 90.50 74 GLU A N 1
ATOM 586 C CA . GLU A 1 74 ? -15.872 18.847 7.044 1.00 90.50 74 GLU A CA 1
ATOM 587 C C . GLU A 1 74 ? -15.062 19.909 6.291 1.00 90.50 74 GLU A C 1
ATOM 589 O O . GLU A 1 74 ? -13.928 20.189 6.668 1.00 90.50 74 GLU A O 1
ATOM 594 N N . PRO A 1 75 ? -15.622 20.586 5.267 1.00 89.44 75 PRO A N 1
ATOM 595 C CA . PRO A 1 75 ? -14.860 21.557 4.477 1.00 89.44 75 PRO A CA 1
ATOM 596 C C . PRO A 1 75 ? -14.257 22.688 5.323 1.00 89.44 75 PRO A C 1
ATOM 598 O O . PRO A 1 75 ? -13.171 23.178 5.023 1.00 89.44 75 PRO A O 1
ATOM 601 N N . ALA A 1 76 ? -14.925 23.064 6.416 1.00 89.50 76 ALA A N 1
ATOM 602 C CA . ALA A 1 76 ? -14.430 24.058 7.360 1.00 89.50 76 ALA A CA 1
ATOM 603 C C . ALA A 1 76 ? -13.120 23.634 8.052 1.00 89.50 76 ALA A C 1
ATOM 605 O O . ALA A 1 76 ? -12.276 24.496 8.291 1.00 89.50 76 ALA A O 1
ATOM 606 N N . ALA A 1 77 ? -12.906 22.337 8.308 1.00 89.44 77 ALA A N 1
ATOM 607 C CA . ALA A 1 77 ? -11.643 21.818 8.845 1.00 89.44 77 ALA A CA 1
ATOM 608 C C . ALA A 1 77 ? -10.475 21.996 7.855 1.00 89.44 77 ALA A C 1
ATOM 610 O O . ALA A 1 77 ? -9.322 22.106 8.260 1.00 89.44 77 ALA A O 1
ATOM 611 N N . TRP A 1 78 ? -10.790 22.108 6.562 1.00 88.00 78 TRP A N 1
ATOM 612 C CA . TRP A 1 78 ? -9.852 22.406 5.477 1.00 88.00 78 TRP A CA 1
ATOM 613 C C . TRP A 1 78 ? -9.814 23.899 5.103 1.00 88.00 78 TRP A C 1
ATOM 615 O O . TRP A 1 78 ? -9.200 24.271 4.105 1.00 88.00 78 TRP A O 1
ATOM 625 N N . GLY A 1 79 ? -10.483 2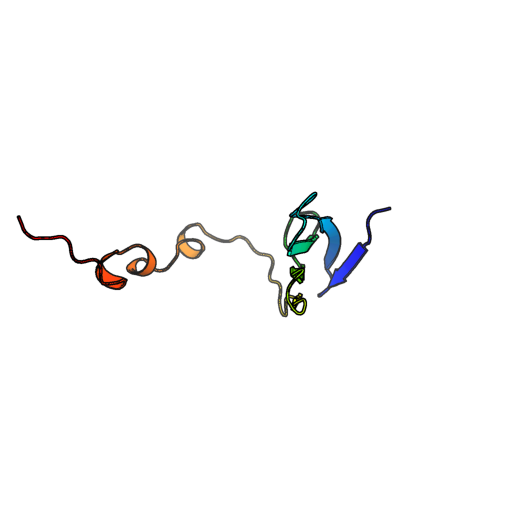4.769 5.868 1.00 89.31 79 GLY A N 1
ATOM 626 C CA . GLY A 1 79 ? -10.526 26.213 5.615 1.00 89.31 79 GLY A CA 1
ATOM 627 C C . GLY A 1 79 ? -11.536 26.665 4.552 1.00 89.31 79 GLY A C 1
ATOM 628 O O . GLY A 1 79 ? -11.585 27.851 4.226 1.00 89.31 79 GLY A O 1
ATOM 629 N N . PHE A 1 80 ? -12.385 25.772 4.031 1.00 87.94 80 PHE A N 1
ATOM 630 C CA . PHE A 1 80 ? -13.485 26.152 3.143 1.00 87.94 80 PHE A CA 1
ATOM 631 C C . PHE A 1 80 ? -14.671 26.676 3.960 1.00 87.94 80 PHE A C 1
ATOM 633 O O . PHE A 1 80 ? -15.532 25.925 4.423 1.00 87.94 80 PHE A O 1
ATOM 640 N N . ILE A 1 81 ? -14.723 27.994 4.128 1.00 83.38 81 ILE A N 1
ATOM 641 C CA . ILE A 1 81 ? -15.840 28.696 4.765 1.00 83.38 81 ILE A CA 1
ATOM 642 C C . ILE A 1 81 ? -16.913 28.966 3.701 1.00 83.38 81 ILE A C 1
ATOM 644 O O . ILE A 1 81 ? -16.614 29.540 2.654 1.00 83.38 81 ILE A O 1
ATOM 648 N N . LYS A 1 82 ? -18.170 28.562 3.939 1.00 70.62 82 LYS A N 1
ATOM 649 C CA . LYS A 1 82 ? -19.278 28.934 3.041 1.00 70.62 82 LYS A CA 1
ATOM 650 C C . LYS A 1 82 ? -19.452 30.462 3.061 1.00 70.62 82 LYS A C 1
ATOM 652 O O . LYS A 1 82 ? -19.526 31.018 4.159 1.00 70.62 82 LYS A O 1
ATOM 657 N N . PRO A 1 83 ? -19.564 31.141 1.903 1.00 69.69 83 PRO A N 1
ATOM 658 C CA . PRO A 1 83 ? -19.939 32.549 1.877 1.00 69.69 83 PRO A CA 1
ATOM 659 C C . PRO A 1 83 ? -21.314 32.720 2.529 1.00 69.69 83 PRO A C 1
ATOM 661 O O 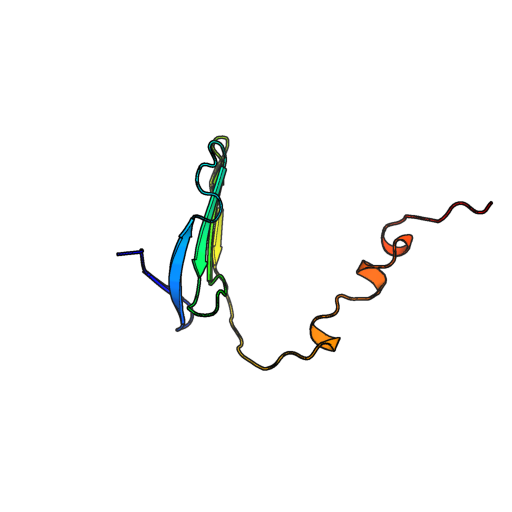. PRO A 1 83 ? -22.238 31.958 2.232 1.00 69.69 83 PRO A O 1
ATOM 664 N N . GLN A 1 84 ? -21.441 33.699 3.423 1.00 69.88 84 GLN A N 1
ATOM 665 C CA . GLN A 1 84 ? -22.746 34.150 3.898 1.00 69.88 84 GLN A CA 1
ATOM 666 C C . GLN A 1 84 ? -23.352 35.007 2.780 1.00 69.88 84 GLN A C 1
ATOM 668 O O . GLN A 1 84 ? -22.780 36.041 2.436 1.00 69.88 84 GLN A O 1
ATOM 673 N N . TYR A 1 85 ? -24.442 34.533 2.180 1.00 57.84 85 TYR A N 1
ATOM 674 C CA . TYR A 1 85 ? -25.335 35.358 1.364 1.00 57.84 85 TYR A CA 1
ATOM 675 C C . TYR A 1 85 ? -26.450 35.903 2.249 1.00 57.84 85 TYR A C 1
ATOM 677 O O . TYR A 1 85 ? -26.945 35.116 3.090 1.00 57.84 85 TYR A O 1
#

Foldseek 3Di:
DFDWDDDPRFIFGWDWPDPPDDFKGWIFTAGPVGDGQKIWIDGNVDGIDIDGDPDDDDDDDDPVNVDDDVLVVPVVVVVDDDDDD

Radius of gyration: 18.79 Å; chains: 1; bounding box: 40×54×33 Å

Sequence (85 aa):
MRKQDRLLGEDCAWYNRTPDSADAGLMQCLTSDGIPLIDEHWSGWGDGEIFKIVALTRRPVSMDEMQPPRDYLEPAAWGFIKPQY

pLDDT: mean 91.45, std 7.97, range [57.03, 98.25]

Secondary structure (DSSP, 8-state):
---EEEETTEEEEEEESSTT-SSEEEEEEE-TT--EEEEEEEETTEEEEEEE-S--------HHHHS--GGGG-GGGGT-PPP--